Protein AF-A0AAW4L382-F1 (afdb_monomer)

Mean predicted aligned error: 5.17 Å

Organism: Vibrio cholerae (NCBI:txid666)

Radius of gyration: 20.02 Å; Cα contacts (8 Å, |Δi|>4): 96; chains: 1; bounding box: 34×21×52 Å

InterPro domains:
  IPR004147 ABC1 atypical kinase-like domain [PF03109] (3-81)
  IPR011009 Protein kinase-like domain superfamily [SSF56112] (3-67)
  IPR050154 UbiB protein kinase [PTHR10566] (1-75)

Sequence (87 aa):
MTLIEEQLGQKISEVFSRFDVEPLASASVAQVHAAQLKTGEEVVVKVIRPGLKPIIGQDLAWLFILARAAERFSADARLLHPVDVVA

Structure (mmCIF, N/CA/C/O backbone):
data_AF-A0AAW4L382-F1
#
_entry.id   AF-A0AAW4L382-F1
#
loop_
_atom_site.group_PDB
_atom_site.id
_atom_site.type_symbol
_atom_site.label_atom_id
_atom_site.label_alt_id
_atom_site.label_comp_id
_atom_site.label_asym_id
_atom_site.label_entity_id
_atom_s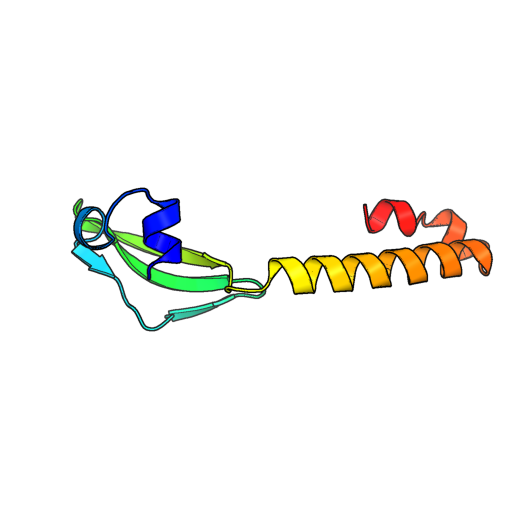ite.label_seq_id
_atom_site.pdbx_PDB_ins_code
_atom_site.Cartn_x
_atom_site.Cartn_y
_atom_site.Cartn_z
_atom_site.occupancy
_atom_site.B_iso_or_equiv
_atom_site.auth_seq_id
_atom_site.auth_comp_id
_atom_site.auth_asym_id
_atom_site.auth_atom_id
_atom_site.pdbx_PDB_model_num
ATOM 1 N N . MET A 1 1 ? -5.432 -10.102 11.101 1.00 68.25 1 MET A N 1
ATOM 2 C CA . MET A 1 1 ? -5.285 -9.323 12.348 1.00 68.25 1 MET A CA 1
ATOM 3 C C . MET A 1 1 ? -3.874 -9.397 12.906 1.00 68.25 1 MET A C 1
ATOM 5 O O . MET A 1 1 ? -3.320 -8.344 13.172 1.00 68.25 1 MET A O 1
ATOM 9 N N . THR A 1 2 ? -3.245 -10.576 12.960 1.00 78.56 2 THR A N 1
ATOM 10 C CA . THR A 1 2 ? -1.883 -10.769 13.497 1.00 78.56 2 THR A CA 1
ATOM 11 C C . THR A 1 2 ? -0.836 -9.803 12.930 1.00 78.56 2 THR A C 1
ATOM 13 O O . THR A 1 2 ? -0.125 -9.180 13.698 1.00 78.56 2 THR A O 1
ATOM 16 N N . LEU A 1 3 ? -0.813 -9.576 11.609 1.00 82.00 3 LEU A N 1
ATOM 17 C CA . LEU A 1 3 ? 0.125 -8.631 10.976 1.00 82.00 3 LEU A CA 1
ATOM 18 C C . LEU A 1 3 ? -0.029 -7.184 11.490 1.00 82.00 3 LEU A C 1
ATOM 20 O O . LEU A 1 3 ? 0.950 -6.459 11.621 1.00 82.00 3 LEU A O 1
ATOM 24 N N . ILE A 1 4 ? -1.264 -6.760 11.771 1.00 86.88 4 ILE A N 1
ATOM 25 C CA . ILE A 1 4 ? -1.558 -5.411 12.273 1.00 86.88 4 ILE A CA 1
ATOM 26 C C . ILE A 1 4 ? -1.078 -5.299 13.723 1.00 86.88 4 ILE A C 1
ATOM 28 O O . ILE A 1 4 ? -0.435 -4.320 14.081 1.00 86.88 4 ILE A O 1
ATOM 32 N N . GLU A 1 5 ? -1.342 -6.317 14.542 1.00 90.62 5 GLU A N 1
ATOM 33 C CA . GLU A 1 5 ? -0.888 -6.377 15.938 1.00 90.62 5 GLU A CA 1
ATOM 34 C C . GLU A 1 5 ? 0.639 -6.450 16.047 1.00 90.62 5 GLU A C 1
ATOM 36 O O . GLU A 1 5 ? 1.226 -5.767 16.879 1.00 90.62 5 GLU A O 1
ATOM 41 N N . GLU A 1 6 ? 1.298 -7.202 15.163 1.00 88.56 6 GLU A N 1
ATOM 42 C CA . GLU A 1 6 ? 2.760 -7.257 15.062 1.00 88.56 6 GLU A CA 1
ATOM 43 C C . GLU A 1 6 ? 3.363 -5.884 14.741 1.00 88.56 6 GLU A C 1
ATOM 45 O O . GLU A 1 6 ? 4.370 -5.503 15.334 1.00 88.56 6 GLU A O 1
ATOM 50 N N . GLN A 1 7 ? 2.743 -5.118 13.836 1.00 87.19 7 GLN A N 1
ATOM 51 C CA . GLN A 1 7 ? 3.204 -3.768 13.497 1.00 87.19 7 GLN A CA 1
ATOM 52 C C . GLN A 1 7 ? 2.889 -2.730 14.580 1.00 87.19 7 GLN A C 1
ATOM 54 O O . GLN A 1 7 ? 3.649 -1.777 14.742 1.00 87.19 7 GLN A O 1
ATOM 59 N N . LEU A 1 8 ? 1.788 -2.898 15.317 1.00 89.38 8 LEU A N 1
ATOM 60 C CA . LEU A 1 8 ? 1.422 -2.029 16.440 1.00 89.38 8 LEU A CA 1
ATOM 61 C C . LEU A 1 8 ? 2.183 -2.374 17.731 1.00 89.38 8 LEU A C 1
ATOM 63 O O . LEU A 1 8 ? 2.266 -1.537 18.628 1.00 89.38 8 LEU A O 1
ATOM 67 N N . GLY A 1 9 ? 2.713 -3.596 17.851 1.00 92.25 9 GLY A N 1
ATOM 68 C CA . GLY A 1 9 ? 3.346 -4.116 19.068 1.00 92.25 9 GLY A CA 1
ATOM 69 C C . GLY A 1 9 ? 2.374 -4.345 20.235 1.00 92.25 9 GLY A C 1
ATOM 70 O O . GLY A 1 9 ? 2.812 -4.569 21.361 1.00 92.25 9 GLY A O 1
ATOM 71 N N . GLN A 1 10 ? 1.068 -4.252 19.982 1.00 93.12 10 GLN A N 1
ATOM 72 C CA . GLN A 1 10 ? -0.022 -4.316 20.958 1.00 93.12 10 GLN A CA 1
ATOM 73 C C . GLN A 1 10 ? -1.243 -4.966 20.307 1.00 93.12 10 GLN A C 1
ATOM 75 O O . GLN A 1 10 ? -1.356 -5.001 19.076 1.00 93.12 10 GLN A O 1
ATOM 80 N N . LYS A 1 11 ? -2.189 -5.454 21.114 1.00 94.00 11 LYS A N 1
ATOM 81 C CA . LYS A 1 11 ? -3.431 -6.018 20.566 1.00 94.00 11 LYS A CA 1
ATOM 82 C C . LYS A 1 11 ? -4.304 -4.922 19.963 1.00 94.00 11 LYS A C 1
ATOM 84 O O . LYS A 1 11 ? -4.383 -3.813 20.490 1.00 94.00 11 LYS A O 1
ATOM 89 N N . ILE A 1 12 ? -5.071 -5.241 18.922 1.00 92.81 12 ILE A N 1
ATOM 90 C CA . ILE A 1 12 ? -6.013 -4.276 18.318 1.00 92.81 12 ILE A CA 1
ATOM 91 C C . ILE A 1 12 ? -7.027 -3.782 19.355 1.00 92.81 12 ILE A C 1
ATOM 93 O O . ILE A 1 12 ? -7.330 -2.593 19.406 1.00 92.81 12 ILE A O 1
ATOM 97 N N . SER A 1 13 ? -7.481 -4.668 20.245 1.00 93.06 13 SER A N 1
ATOM 98 C CA . SER A 1 13 ? -8.383 -4.330 21.353 1.00 93.06 13 SER A CA 1
ATOM 99 C C . SER A 1 13 ? -7.768 -3.391 22.398 1.00 93.06 13 SER A C 1
ATOM 101 O O . SER A 1 13 ? -8.481 -2.848 23.242 1.00 93.06 13 SER A O 1
ATOM 103 N N . GLU A 1 14 ? -6.443 -3.228 22.417 1.00 94.25 14 GLU A N 1
ATOM 104 C CA . GLU A 1 14 ? -5.753 -2.303 23.320 1.00 94.25 14 GLU A CA 1
ATOM 105 C C . GLU A 1 14 ? -5.764 -0.877 22.766 1.00 94.25 14 GLU A C 1
ATOM 107 O O . GLU A 1 14 ? -5.936 0.055 23.550 1.00 94.25 14 GLU A O 1
ATOM 112 N N . VAL A 1 15 ? -5.714 -0.727 21.439 1.00 94.25 15 VAL A N 1
ATOM 113 C CA . VAL A 1 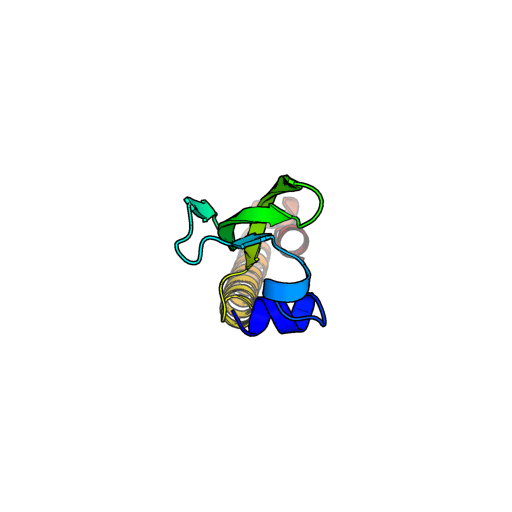15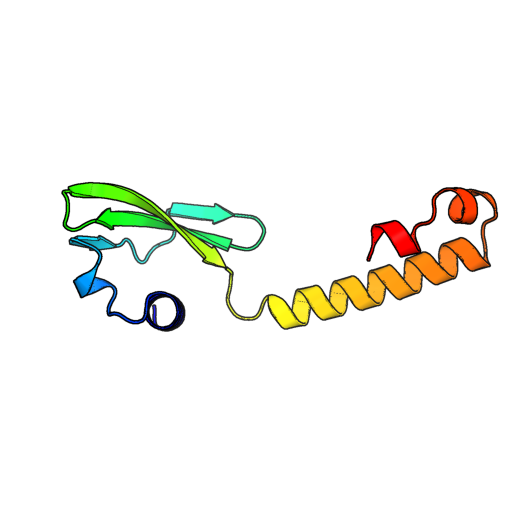 ? -5.618 0.559 20.726 1.00 94.25 15 VAL A CA 1
ATOM 114 C C . VAL A 1 15 ? -6.987 1.089 20.277 1.00 94.25 15 VAL A C 1
ATOM 116 O O . VAL A 1 15 ? -7.287 2.276 20.429 1.00 94.25 15 VAL A O 1
ATOM 119 N N . PHE A 1 16 ? -7.842 0.213 19.751 1.00 96.44 16 PHE A N 1
ATOM 120 C CA . PHE A 1 16 ? -9.115 0.575 19.132 1.00 96.44 16 PHE A CA 1
ATOM 121 C C . PHE A 1 16 ? -10.297 0.185 20.026 1.00 96.44 16 PHE A C 1
ATOM 123 O O . PHE A 1 16 ? -10.315 -0.896 20.616 1.00 96.44 16 PHE A O 1
ATOM 130 N N . SER A 1 17 ? -11.299 1.061 20.127 1.00 97.00 17 SER A N 1
ATOM 131 C CA . SER A 1 17 ? -12.603 0.736 20.725 1.00 97.00 17 SER A CA 1
ATOM 132 C C . SER A 1 17 ? -13.478 -0.061 19.754 1.00 97.00 17 SER A C 1
ATOM 134 O O . SER A 1 17 ? -14.258 -0.911 20.178 1.00 97.00 17 SER A O 1
ATOM 136 N N . ARG A 1 18 ? -13.323 0.189 18.448 1.00 96.06 18 ARG A N 1
ATOM 137 C CA . ARG A 1 18 ? -13.992 -0.517 17.353 1.00 96.06 18 ARG A CA 1
ATOM 138 C C . ARG A 1 18 ? -13.001 -0.726 16.219 1.00 96.06 18 ARG A C 1
ATOM 140 O O . ARG A 1 18 ? -12.302 0.207 15.841 1.00 96.06 18 ARG A O 1
ATOM 147 N N . PHE A 1 19 ? -12.972 -1.916 15.639 1.00 95.31 19 PHE A N 1
ATOM 148 C CA . PHE A 1 19 ? -12.195 -2.188 14.434 1.00 95.31 19 PHE A CA 1
ATOM 149 C C . PHE A 1 19 ? -13.030 -3.061 13.506 1.00 95.31 19 PHE A C 1
ATOM 151 O O . PHE A 1 19 ? -13.426 -4.158 13.902 1.00 95.31 19 PHE A O 1
ATOM 158 N N . ASP A 1 20 ? -13.310 -2.579 12.297 1.00 94.62 20 ASP A N 1
ATOM 159 C CA . ASP A 1 20 ? -14.045 -3.356 11.306 1.00 94.62 20 ASP A CA 1
ATOM 160 C C . ASP A 1 20 ? -13.109 -4.343 10.606 1.00 94.62 20 ASP A C 1
ATOM 162 O O . ASP A 1 20 ? -12.127 -3.971 9.955 1.00 94.62 20 ASP A O 1
ATOM 166 N N . VAL A 1 21 ? -13.390 -5.630 10.787 1.00 89.69 21 VAL A N 1
ATOM 167 C CA . VAL A 1 21 ? -12.615 -6.711 10.174 1.00 89.69 21 VAL A CA 1
ATOM 168 C C . VAL A 1 21 ? -12.880 -6.766 8.677 1.00 89.69 21 VAL A C 1
ATOM 170 O O . VAL A 1 21 ? -11.980 -7.130 7.917 1.00 89.69 21 VAL A O 1
ATOM 173 N N . GLU A 1 22 ? -14.081 -6.384 8.248 1.00 90.69 22 GLU A N 1
ATOM 174 C CA . GLU A 1 22 ? -14.399 -6.299 6.837 1.00 90.69 22 GLU A CA 1
ATOM 175 C C . GLU A 1 22 ? -13.802 -4.999 6.274 1.00 90.69 22 GLU A C 1
ATOM 177 O O . GLU A 1 22 ? -13.997 -3.914 6.830 1.00 90.69 22 GLU A O 1
ATOM 182 N N . PRO A 1 23 ? -12.980 -5.074 5.216 1.00 90.81 23 PRO A N 1
ATOM 183 C CA . PRO A 1 23 ? -12.405 -3.876 4.638 1.00 90.81 23 PRO A CA 1
ATOM 184 C C . PRO A 1 23 ? -13.509 -3.028 4.002 1.00 90.81 23 PRO A C 1
ATOM 186 O O . PRO A 1 23 ? -14.231 -3.484 3.120 1.00 90.81 23 PRO A O 1
ATOM 189 N N . LEU A 1 24 ? -13.561 -1.755 4.386 1.00 90.88 24 LEU A N 1
ATOM 190 C CA . LEU A 1 24 ? -14.414 -0.739 3.775 1.00 90.88 24 LEU A CA 1
ATOM 191 C C . LEU A 1 24 ? -14.127 -0.599 2.274 1.00 90.88 24 LEU A C 1
ATOM 193 O O . LEU A 1 24 ? -15.027 -0.342 1.477 1.00 90.88 24 LEU A O 1
ATOM 197 N N . ALA A 1 25 ? -12.854 -0.723 1.891 1.00 88.94 25 ALA A N 1
ATOM 198 C CA . ALA A 1 25 ? -12.433 -0.620 0.504 1.00 88.94 25 ALA A CA 1
ATOM 199 C C . ALA A 1 25 ? -11.136 -1.384 0.223 1.00 88.94 25 ALA A C 1
ATOM 201 O O . ALA A 1 25 ? -10.282 -1.600 1.088 1.00 88.94 25 ALA A O 1
ATOM 202 N N . SER A 1 26 ? -10.959 -1.719 -1.051 1.00 82.94 26 SER A N 1
ATOM 203 C CA . SER A 1 26 ? -9.696 -2.186 -1.606 1.00 82.94 26 SER A CA 1
ATOM 204 C C . SER A 1 26 ? -8.929 -0.996 -2.186 1.00 82.94 26 SER A C 1
ATOM 206 O O . SER A 1 26 ? -9.407 -0.328 -3.099 1.00 82.94 26 SER A O 1
ATOM 208 N N . ALA A 1 27 ? -7.735 -0.728 -1.664 1.00 80.06 27 ALA A N 1
ATOM 209 C CA . ALA A 1 27 ? -6.767 0.178 -2.271 1.00 80.06 27 ALA A CA 1
ATOM 210 C C . ALA A 1 27 ? -5.754 -0.636 -3.097 1.00 80.06 27 ALA A C 1
ATOM 212 O O . ALA A 1 27 ? -5.568 -1.826 -2.856 1.00 80.06 27 ALA A O 1
ATOM 213 N N . SER A 1 28 ? -5.083 -0.004 -4.066 1.00 86.94 28 SER A N 1
ATOM 214 C CA . SER A 1 28 ? -4.166 -0.667 -5.016 1.00 86.94 28 SER A CA 1
ATOM 215 C C . SER A 1 28 ? -3.311 -1.787 -4.383 1.00 86.94 28 SER A C 1
ATOM 217 O O . SER A 1 28 ? -3.472 -2.962 -4.714 1.00 86.94 28 SER A O 1
ATOM 219 N N . VAL A 1 29 ? -2.499 -1.438 -3.379 1.00 89.62 29 VAL A N 1
ATOM 220 C CA . VAL A 1 29 ? -1.577 -2.351 -2.672 1.00 89.62 29 VAL A CA 1
ATOM 221 C C . VAL A 1 29 ? -2.016 -2.693 -1.239 1.00 89.62 29 VAL A C 1
ATOM 223 O O . VAL A 1 29 ? -1.288 -3.352 -0.495 1.00 89.62 29 VAL A O 1
ATOM 226 N N . ALA A 1 30 ? -3.197 -2.237 -0.818 1.00 91.12 30 ALA A N 1
ATOM 227 C CA . ALA A 1 30 ? -3.623 -2.283 0.579 1.00 91.12 30 ALA A CA 1
ATOM 228 C C . ALA A 1 30 ? -5.133 -2.507 0.734 1.00 91.12 30 ALA A C 1
ATOM 230 O O . ALA A 1 30 ? -5.923 -2.270 -0.171 1.00 91.12 30 ALA A O 1
ATOM 231 N N . GLN A 1 31 ? -5.547 -2.953 1.907 1.00 92.00 31 GLN A N 1
ATOM 232 C CA . GLN A 1 31 ? -6.932 -2.967 2.357 1.00 92.00 31 GLN A CA 1
ATOM 233 C C . GLN A 1 31 ? -7.169 -1.774 3.275 1.00 92.00 31 GLN A C 1
ATOM 235 O O . GLN A 1 31 ? -6.249 -1.300 3.943 1.00 92.00 31 GLN A O 1
ATOM 240 N N . VAL A 1 32 ? -8.392 -1.262 3.275 1.00 93.88 32 VAL A N 1
ATOM 241 C CA . VAL A 1 32 ? -8.786 -0.097 4.061 1.00 93.88 32 VAL A CA 1
ATOM 242 C C . VAL A 1 32 ? -9.850 -0.534 5.052 1.00 93.88 32 VAL A C 1
ATOM 244 O O . VAL A 1 32 ? -10.907 -0.990 4.634 1.00 93.88 32 VAL A O 1
ATOM 247 N N . HIS A 1 33 ? -9.580 -0.378 6.343 1.00 93.88 33 HIS A N 1
ATOM 248 C CA . HIS A 1 33 ? -10.492 -0.731 7.428 1.00 93.88 33 HIS A CA 1
ATOM 249 C C . HIS A 1 33 ? -10.960 0.527 8.154 1.00 93.88 33 HIS A C 1
ATOM 251 O O . HIS A 1 33 ? -10.163 1.435 8.405 1.00 93.88 33 HIS A O 1
ATOM 257 N N . ALA A 1 34 ? -12.243 0.578 8.498 1.00 96.00 34 ALA A N 1
ATOM 258 C CA . ALA A 1 34 ? -12.766 1.600 9.393 1.00 96.00 34 ALA A CA 1
ATOM 259 C C . ALA A 1 34 ? -12.501 1.186 10.845 1.00 96.00 34 ALA A C 1
ATOM 261 O O . ALA A 1 34 ? -12.693 0.027 11.217 1.00 96.00 34 ALA A O 1
ATOM 262 N N . ALA A 1 35 ? -12.073 2.124 11.681 1.00 96.50 35 ALA A N 1
ATOM 263 C CA . ALA A 1 35 ? -11.850 1.870 13.095 1.00 96.50 35 ALA A CA 1
ATOM 264 C C . ALA A 1 35 ? -12.130 3.123 13.926 1.00 96.50 35 ALA A C 1
ATOM 266 O O . ALA A 1 35 ? -12.162 4.235 13.412 1.00 96.50 35 ALA A O 1
ATOM 267 N N . GLN A 1 36 ? -12.303 2.935 15.226 1.00 97.75 36 GLN A N 1
ATOM 268 C CA . GLN A 1 36 ? -12.397 4.010 16.198 1.00 97.75 36 GLN A CA 1
ATOM 269 C C . GLN A 1 36 ? -11.338 3.781 17.273 1.00 97.75 36 GLN A C 1
ATOM 271 O O . GLN A 1 36 ? -11.207 2.673 17.804 1.00 97.75 36 GLN A O 1
ATOM 276 N N . LEU A 1 37 ? -10.562 4.814 17.582 1.00 96.56 37 LEU A N 1
ATOM 277 C CA . LEU A 1 37 ? -9.601 4.789 18.680 1.00 96.56 37 LEU A CA 1
ATOM 278 C C . LEU A 1 37 ? -10.327 4.804 20.025 1.00 96.56 37 LEU A C 1
ATOM 280 O O . LEU A 1 37 ? -11.441 5.312 20.147 1.00 96.56 37 LEU A O 1
ATOM 284 N N . LYS A 1 38 ? -9.668 4.324 21.082 1.00 95.62 38 LYS A N 1
ATOM 285 C CA . LYS A 1 38 ? -10.212 4.441 22.449 1.00 95.62 38 LYS A CA 1
ATOM 286 C C . LYS A 1 38 ? -10.390 5.881 22.931 1.00 95.62 38 LYS A C 1
ATOM 288 O O . LYS A 1 38 ? -11.166 6.113 23.852 1.00 95.62 38 LYS A O 1
ATOM 293 N N . THR A 1 39 ? -9.706 6.834 22.302 1.00 96.00 39 THR A N 1
ATOM 294 C CA . THR A 1 39 ? -9.906 8.277 22.496 1.00 96.00 39 THR A CA 1
ATOM 295 C C . THR A 1 39 ? -11.240 8.775 21.926 1.00 96.00 39 THR A C 1
ATOM 297 O O . THR A 1 39 ? -11.656 9.883 22.245 1.00 96.00 39 THR A O 1
ATOM 300 N N . GLY A 1 40 ? -11.931 7.961 21.117 1.00 95.44 40 GLY A N 1
ATOM 301 C CA . GLY A 1 40 ? -13.209 8.275 20.472 1.00 95.44 40 GLY A CA 1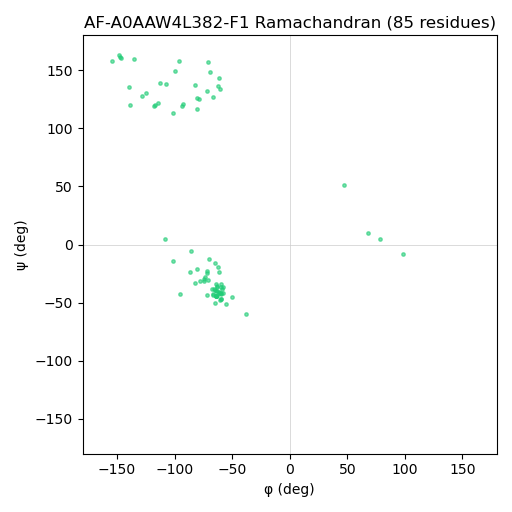
ATOM 302 C C . GLY A 1 40 ? -13.083 8.732 19.015 1.00 95.44 40 GLY A C 1
ATOM 303 O O . GLY A 1 40 ? -14.095 8.848 18.326 1.00 95.44 40 GLY A O 1
ATOM 304 N N . GLU A 1 41 ? -11.862 8.959 18.529 1.00 97.88 41 GLU A N 1
ATOM 305 C CA . GLU A 1 41 ? -11.598 9.432 17.167 1.00 97.88 41 GLU A CA 1
ATOM 306 C C . GLU A 1 41 ? -11.859 8.336 16.124 1.00 97.88 41 GLU A C 1
ATOM 308 O O . GLU A 1 41 ? -11.384 7.206 16.253 1.00 97.88 41 GLU A O 1
ATOM 313 N N . GLU A 1 42 ? -12.598 8.683 15.071 1.00 97.56 42 GLU A N 1
ATOM 314 C CA . GLU A 1 42 ? -12.844 7.824 13.911 1.00 97.56 42 GLU A CA 1
ATOM 315 C C . GLU A 1 42 ? -11.644 7.877 12.958 1.00 97.56 42 GLU A C 1
ATOM 317 O O . GLU A 1 42 ? -11.209 8.952 12.540 1.00 97.56 42 GLU A O 1
ATOM 322 N N . VAL A 1 43 ? -11.099 6.712 12.613 1.00 96.19 43 VAL A N 1
ATOM 323 C CA . VAL A 1 43 ? -9.864 6.579 11.837 1.00 96.19 43 VAL A CA 1
ATOM 324 C C . VAL A 1 43 ? -9.989 5.528 10.740 1.00 96.19 43 VAL A C 1
ATOM 326 O O . VAL A 1 43 ? -10.821 4.621 10.774 1.00 96.19 43 VAL A O 1
ATOM 329 N N . VAL A 1 44 ? -9.106 5.640 9.750 1.00 94.94 44 VAL A N 1
ATOM 330 C CA . VAL A 1 44 ? -8.990 4.686 8.650 1.00 94.94 44 VAL A CA 1
ATOM 331 C C . VAL A 1 44 ? -7.639 3.992 8.728 1.00 94.94 44 VAL A C 1
ATOM 333 O O . VAL A 1 44 ? -6.593 4.637 8.647 1.00 94.94 44 VAL A O 1
ATOM 336 N N . VAL A 1 45 ? -7.657 2.667 8.838 1.00 93.19 45 VAL A N 1
ATOM 337 C CA . VAL A 1 45 ? -6.453 1.842 8.939 1.00 93.19 45 VAL A CA 1
ATOM 338 C C . VAL A 1 45 ? -6.166 1.208 7.584 1.00 93.19 45 VAL A C 1
ATOM 340 O O . VAL A 1 45 ? -6.932 0.382 7.088 1.00 93.19 45 VAL A O 1
ATOM 343 N N . LYS A 1 46 ? -5.054 1.609 6.963 1.00 93.19 46 LYS A N 1
ATOM 344 C CA . LYS A 1 46 ? -4.576 1.030 5.702 1.00 93.19 46 LYS A CA 1
ATOM 345 C C . LYS A 1 46 ? -3.597 -0.099 5.994 1.00 93.19 46 LYS A C 1
ATOM 347 O O . LYS A 1 46 ? -2.559 0.130 6.605 1.00 93.19 46 LYS A O 1
ATOM 352 N N . VAL A 1 47 ? -3.910 -1.297 5.519 1.00 90.88 47 VAL A N 1
ATOM 353 C CA . VAL A 1 47 ? -3.135 -2.515 5.771 1.00 90.88 47 VAL A CA 1
ATOM 354 C C . VAL A 1 47 ? -2.607 -3.042 4.447 1.00 90.88 47 VAL A C 1
ATOM 356 O O . VAL A 1 47 ? -3.386 -3.360 3.552 1.00 90.88 47 VAL A O 1
ATOM 359 N N . ILE A 1 48 ? -1.287 -3.129 4.286 1.00 89.88 48 ILE A N 1
ATOM 360 C CA . ILE A 1 48 ? -0.690 -3.690 3.065 1.00 89.88 48 ILE A CA 1
ATOM 361 C C . ILE A 1 48 ? -1.115 -5.155 2.934 1.00 89.88 48 ILE A C 1
ATOM 363 O O . ILE A 1 48 ? -1.102 -5.901 3.915 1.00 89.88 48 ILE A O 1
ATOM 367 N N . ARG A 1 49 ? -1.494 -5.576 1.721 1.00 87.50 49 ARG A N 1
ATOM 368 C CA . ARG A 1 49 ? -1.931 -6.958 1.497 1.00 87.50 49 ARG A CA 1
ATOM 369 C C . ARG A 1 49 ? -0.800 -7.939 1.845 1.00 87.50 49 ARG A C 1
ATOM 371 O O . ARG A 1 49 ? 0.340 -7.735 1.413 1.00 87.50 49 ARG A O 1
ATOM 378 N N . PRO A 1 50 ? -1.089 -9.018 2.587 1.00 84.88 50 PRO A N 1
ATOM 379 C CA . PRO A 1 50 ? -0.084 -10.030 2.876 1.00 84.88 50 PRO A CA 1
ATOM 380 C C . PRO A 1 50 ? 0.409 -10.674 1.575 1.00 84.88 50 PRO A C 1
ATOM 382 O O . PRO A 1 50 ? -0.354 -10.863 0.630 1.00 84.88 50 PRO A O 1
ATOM 385 N N . GLY A 1 51 ? 1.704 -10.991 1.519 1.00 87.44 51 GLY A N 1
ATOM 386 C CA . GLY A 1 51 ? 2.314 -11.637 0.352 1.00 87.44 51 GLY A CA 1
ATOM 387 C C . GLY A 1 51 ? 2.622 -10.711 -0.831 1.00 87.44 51 GLY A C 1
ATOM 388 O O . GLY A 1 51 ? 3.098 -11.193 -1.852 1.00 87.44 51 GLY A O 1
ATOM 389 N N . LEU A 1 52 ? 2.426 -9.392 -0.711 1.00 89.31 52 LEU A N 1
ATOM 390 C CA . LEU A 1 52 ? 2.685 -8.470 -1.824 1.00 89.31 52 LEU A CA 1
ATOM 391 C C . LEU A 1 52 ? 4.180 -8.228 -2.091 1.00 89.31 52 LEU A C 1
ATOM 393 O O . LEU A 1 52 ? 4.578 -8.002 -3.226 1.00 89.31 52 LEU A O 1
ATOM 397 N N . LYS A 1 53 ? 5.027 -8.309 -1.057 1.00 88.88 53 LYS A N 1
ATOM 398 C CA . LYS A 1 53 ? 6.478 -8.075 -1.161 1.00 88.88 53 LYS A CA 1
ATOM 399 C C . LYS A 1 53 ? 7.183 -8.957 -2.213 1.00 88.88 53 LYS A C 1
ATOM 401 O O . LYS A 1 53 ? 7.899 -8.390 -3.035 1.00 88.88 53 LYS A O 1
ATOM 406 N N . PRO A 1 54 ? 7.013 -10.297 -2.233 1.00 92.12 54 PRO A N 1
ATOM 407 C CA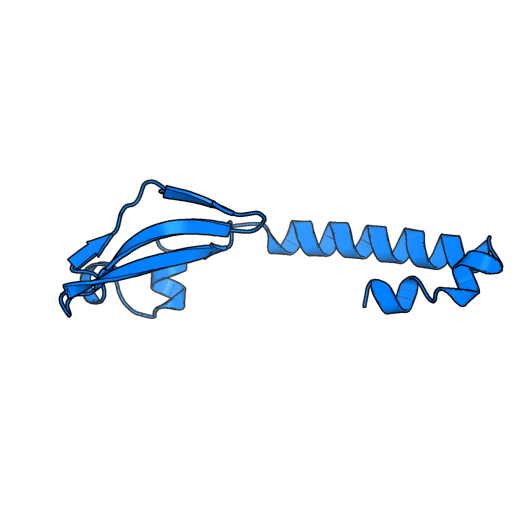 . PRO A 1 54 ? 7.622 -11.126 -3.275 1.00 92.12 54 PRO A CA 1
ATOM 408 C C . PRO A 1 54 ? 7.072 -10.823 -4.674 1.00 92.12 54 PRO A C 1
ATOM 410 O O . PRO A 1 54 ? 7.837 -10.854 -5.632 1.00 92.12 54 PRO A O 1
ATOM 413 N N . ILE A 1 55 ? 5.785 -10.475 -4.787 1.00 92.12 55 ILE A N 1
ATOM 414 C CA . ILE A 1 55 ? 5.152 -10.116 -6.066 1.00 92.12 55 ILE A CA 1
ATOM 415 C C . ILE A 1 55 ? 5.779 -8.832 -6.620 1.00 92.12 55 ILE A C 1
ATOM 417 O O . ILE A 1 55 ? 6.278 -8.833 -7.738 1.00 92.12 55 ILE A O 1
ATOM 421 N N . ILE A 1 56 ? 5.876 -7.779 -5.801 1.00 92.25 56 ILE A N 1
ATOM 422 C CA . ILE A 1 56 ? 6.525 -6.516 -6.189 1.00 92.25 56 ILE A CA 1
ATOM 423 C C . ILE A 1 56 ? 7.980 -6.757 -6.610 1.00 92.25 56 ILE A C 1
ATOM 425 O O . ILE A 1 56 ? 8.436 -6.199 -7.602 1.00 92.25 56 ILE A O 1
ATOM 429 N N . GLY A 1 57 ? 8.716 -7.604 -5.885 1.00 94.56 57 GLY A N 1
ATOM 430 C CA . GLY A 1 57 ? 10.093 -7.946 -6.248 1.00 94.56 57 GLY A CA 1
ATOM 431 C C . GLY A 1 57 ? 10.203 -8.632 -7.615 1.00 94.56 57 GLY A C 1
ATOM 432 O O . GLY A 1 57 ? 11.095 -8.306 -8.396 1.00 94.56 57 GLY A O 1
ATOM 433 N N . GLN A 1 58 ? 9.284 -9.551 -7.920 1.00 95.81 58 GLN A N 1
ATOM 434 C CA . GLN A 1 58 ? 9.208 -10.221 -9.219 1.00 95.81 58 GLN A CA 1
ATOM 435 C C . GLN A 1 58 ? 8.882 -9.226 -10.342 1.00 95.81 58 GLN A C 1
ATOM 437 O O . GLN A 1 58 ? 9.530 -9.257 -11.388 1.00 95.81 58 GLN A O 1
ATOM 442 N N . ASP A 1 59 ? 7.922 -8.330 -10.110 1.00 94.69 59 ASP A N 1
ATOM 443 C CA . ASP A 1 59 ? 7.505 -7.314 -11.079 1.00 94.69 59 ASP A CA 1
ATOM 444 C C . ASP A 1 59 ? 8.646 -6.334 -11.382 1.00 94.69 59 ASP A C 1
ATOM 446 O O . ASP A 1 59 ? 8.947 -6.071 -12.547 1.00 94.69 59 ASP A O 1
ATOM 450 N N . LEU A 1 60 ? 9.359 -5.863 -10.352 1.00 96.50 60 LEU A N 1
ATOM 451 C CA . LEU A 1 60 ? 10.542 -5.013 -10.518 1.00 96.50 60 LEU A CA 1
ATOM 452 C C . LEU A 1 60 ? 11.651 -5.726 -11.298 1.00 96.50 60 LEU A C 1
ATOM 454 O O . LEU A 1 60 ? 12.270 -5.124 -12.174 1.00 96.50 60 LEU A O 1
ATOM 458 N N . ALA A 1 61 ? 11.886 -7.016 -11.037 1.00 96.69 61 ALA A N 1
ATOM 459 C CA . ALA A 1 61 ? 12.871 -7.790 -11.788 1.00 96.69 61 ALA A CA 1
ATOM 460 C C . ALA A 1 61 ? 12.530 -7.840 -13.288 1.00 96.69 61 ALA A C 1
ATOM 462 O O . ALA A 1 61 ? 13.413 -7.644 -14.127 1.00 96.69 61 ALA A O 1
ATOM 463 N N . TRP A 1 62 ? 11.254 -8.038 -13.634 1.00 97.75 62 TRP A N 1
ATOM 464 C CA . TRP A 1 62 ? 10.795 -7.983 -15.023 1.00 97.75 62 TRP A CA 1
ATOM 465 C C . TRP A 1 62 ? 10.957 -6.597 -15.640 1.00 97.75 62 TRP A C 1
ATOM 467 O O . TRP A 1 62 ? 11.465 -6.488 -16.758 1.00 97.75 62 TRP A O 1
ATOM 477 N N . LEU A 1 63 ? 10.592 -5.541 -14.912 1.00 97.00 63 LEU A N 1
ATOM 478 C CA . LEU A 1 63 ? 10.759 -4.165 -15.377 1.00 97.00 63 LEU A CA 1
ATOM 479 C C .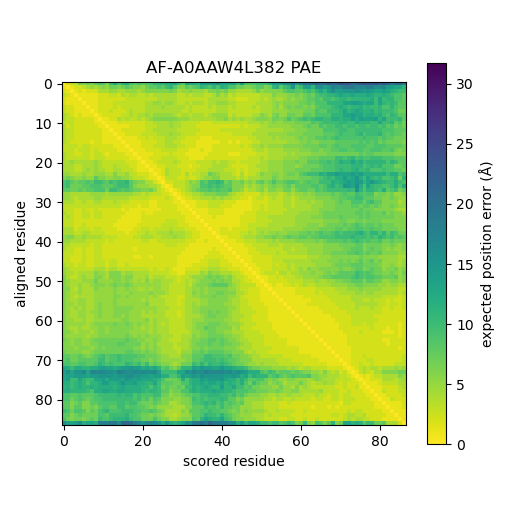 LEU A 1 63 ? 12.230 -3.835 -15.654 1.00 97.00 63 LEU A C 1
ATOM 481 O O . LEU A 1 63 ? 12.529 -3.267 -16.700 1.00 97.00 63 LEU A O 1
ATOM 485 N N . PHE A 1 64 ? 13.163 -4.272 -14.803 1.00 97.31 64 PHE A N 1
ATOM 486 C CA . PHE A 1 64 ? 14.597 -4.099 -15.053 1.00 97.31 64 PHE A CA 1
ATOM 487 C C . PHE A 1 64 ? 15.088 -4.861 -16.287 1.00 97.31 64 PHE A C 1
ATOM 489 O O . PHE A 1 64 ? 15.908 -4.336 -17.044 1.00 97.31 64 PHE A O 1
ATOM 496 N N . ILE A 1 65 ? 14.608 -6.088 -16.512 1.00 96.94 65 ILE A N 1
ATOM 497 C CA . ILE A 1 65 ? 14.951 -6.866 -17.713 1.00 96.94 65 ILE A CA 1
ATOM 498 C C . ILE A 1 65 ? 14.488 -6.119 -18.969 1.00 96.94 65 ILE A C 1
ATOM 500 O O . ILE A 1 65 ? 15.268 -5.953 -19.910 1.00 96.94 65 ILE A O 1
ATOM 504 N N . LEU A 1 66 ? 13.245 -5.633 -18.967 1.00 96.31 66 LEU A N 1
ATOM 505 C CA . LEU A 1 66 ? 12.664 -4.900 -20.090 1.00 96.31 66 LEU A CA 1
ATOM 506 C C . LEU A 1 66 ? 13.351 -3.551 -20.314 1.00 96.31 66 LEU A C 1
ATOM 508 O O . LEU A 1 66 ? 13.677 -3.230 -21.454 1.00 96.31 66 LEU A O 1
ATOM 512 N N . ALA A 1 67 ? 13.631 -2.796 -19.251 1.00 95.75 67 ALA A N 1
ATOM 513 C CA . ALA A 1 67 ? 14.329 -1.517 -19.328 1.00 95.75 67 ALA A CA 1
ATOM 514 C C . ALA A 1 67 ? 15.725 -1.676 -19.948 1.00 95.75 67 ALA A C 1
ATOM 516 O O . ALA A 1 67 ? 16.067 -0.982 -20.905 1.00 95.75 67 ALA A O 1
ATOM 517 N N . ARG A 1 68 ? 16.501 -2.669 -19.491 1.00 95.19 68 ARG A N 1
ATOM 518 C CA . ARG A 1 68 ? 17.828 -2.971 -20.054 1.00 95.19 68 ARG A CA 1
ATOM 519 C C . ARG A 1 68 ? 17.753 -3.414 -21.512 1.00 95.19 68 ARG A C 1
ATOM 521 O O . ARG A 1 68 ? 18.605 -3.031 -22.313 1.00 95.19 68 ARG A O 1
ATOM 528 N N . ALA A 1 69 ? 16.754 -4.220 -21.873 1.00 95.88 69 ALA A N 1
ATOM 529 C CA . ALA A 1 69 ? 16.536 -4.613 -23.261 1.00 95.88 69 ALA A CA 1
ATOM 530 C C . ALA A 1 69 ? 16.176 -3.397 -24.133 1.00 95.88 69 ALA A C 1
ATOM 532 O O . ALA A 1 69 ? 16.747 -3.226 -25.209 1.00 95.88 69 ALA A O 1
ATOM 533 N N . ALA A 1 70 ? 15.296 -2.516 -23.657 1.00 95.19 70 ALA A N 1
ATOM 534 C CA . ALA A 1 70 ? 14.902 -1.307 -24.370 1.00 95.19 70 ALA A CA 1
ATOM 535 C C . ALA A 1 70 ? 16.106 -0.394 -24.641 1.00 95.19 70 ALA A C 1
ATOM 537 O O . ALA A 1 70 ? 16.324 -0.003 -25.787 1.00 95.19 70 ALA A O 1
ATOM 538 N N . GLU A 1 71 ? 16.951 -0.139 -23.637 1.00 94.44 71 GLU A N 1
ATOM 539 C CA . GLU A 1 71 ? 18.191 0.626 -23.826 1.00 94.44 71 GLU A CA 1
ATOM 540 C C . GLU A 1 71 ? 19.161 -0.078 -24.780 1.00 94.44 71 GLU A C 1
ATOM 542 O O . GLU A 1 71 ? 19.838 0.569 -25.578 1.00 94.44 71 GLU A O 1
ATOM 547 N N . ARG A 1 72 ? 19.249 -1.413 -24.746 1.00 93.56 72 ARG A N 1
ATOM 548 C CA . ARG A 1 72 ? 20.119 -2.179 -25.653 1.00 93.56 72 ARG A CA 1
ATOM 549 C C . ARG A 1 72 ? 19.704 -2.004 -27.115 1.00 93.56 72 ARG A C 1
ATOM 551 O O . ARG A 1 72 ? 20.579 -1.817 -27.959 1.00 93.56 72 ARG A O 1
ATOM 558 N N . PHE A 1 73 ? 18.406 -2.071 -27.408 1.00 93.38 73 PHE A N 1
ATOM 559 C CA . PHE A 1 73 ? 17.890 -2.173 -28.778 1.00 93.38 73 PHE A CA 1
ATOM 560 C C . PHE A 1 73 ? 17.349 -0.862 -29.364 1.00 93.38 73 PHE A C 1
ATOM 562 O O . PHE A 1 73 ? 17.186 -0.783 -30.578 1.00 93.38 73 PHE A O 1
ATOM 569 N N . SER A 1 74 ? 17.107 0.172 -28.552 1.00 92.31 74 SER A N 1
ATOM 570 C CA . SER A 1 74 ? 16.587 1.463 -29.016 1.00 92.31 74 SER A CA 1
ATOM 571 C C . SER A 1 74 ? 17.445 2.631 -28.530 1.00 92.31 74 SER A C 1
ATOM 573 O 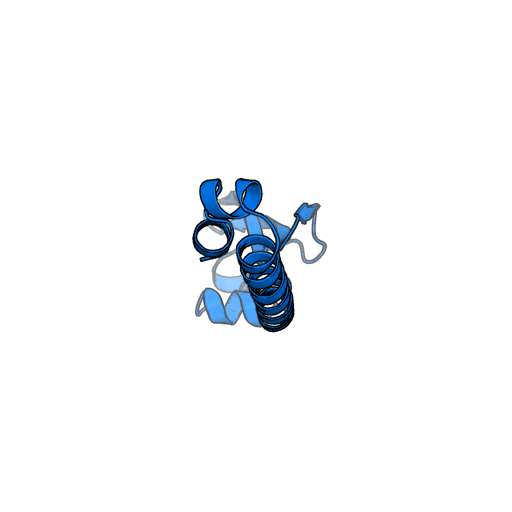O . SER A 1 74 ? 17.741 2.770 -27.344 1.00 92.31 74 SER A O 1
ATOM 575 N N . ALA A 1 75 ? 17.862 3.487 -29.467 1.00 86.19 75 ALA A N 1
ATOM 576 C CA . ALA A 1 75 ? 18.557 4.733 -29.151 1.00 86.19 75 ALA A CA 1
ATOM 577 C C . ALA A 1 75 ? 17.632 5.731 -28.438 1.00 86.19 75 ALA A C 1
ATOM 579 O O . ALA A 1 75 ? 18.062 6.350 -27.469 1.00 86.19 75 ALA A O 1
ATOM 580 N N . ASP A 1 76 ? 16.363 5.805 -28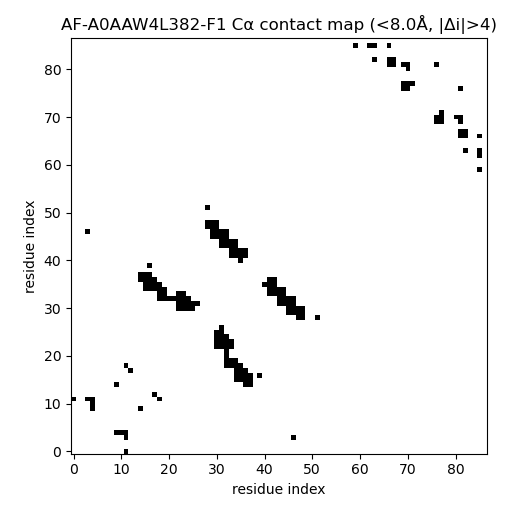.847 1.00 89.31 76 ASP A N 1
ATOM 581 C CA . ASP A 1 76 ? 15.364 6.685 -28.234 1.00 89.31 76 ASP A CA 1
ATOM 582 C C . ASP A 1 76 ? 15.051 6.255 -26.800 1.00 89.31 76 ASP A C 1
ATOM 584 O O . ASP A 1 76 ? 15.010 7.083 -25.894 1.00 89.31 76 ASP A O 1
ATOM 588 N N . ALA A 1 77 ? 14.909 4.946 -26.560 1.00 85.81 77 ALA A N 1
ATOM 589 C CA . ALA A 1 77 ? 14.690 4.436 -25.209 1.00 85.81 77 ALA A CA 1
ATOM 590 C C . ALA A 1 77 ? 15.888 4.725 -24.297 1.0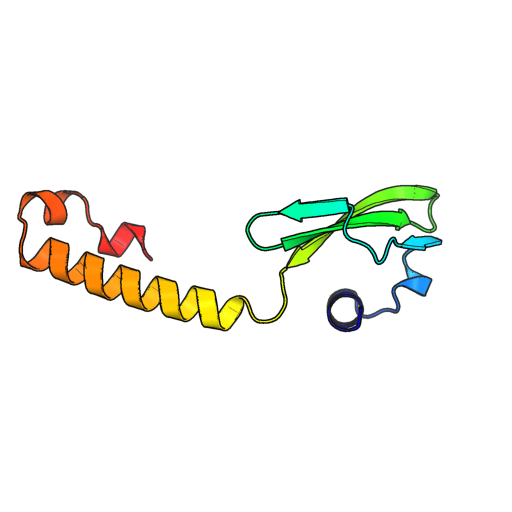0 85.81 77 ALA A C 1
ATOM 592 O O . ALA A 1 77 ? 15.701 5.052 -23.133 1.00 85.81 77 ALA A O 1
ATOM 593 N N . ARG A 1 78 ? 17.117 4.675 -24.825 1.00 89.56 78 ARG A N 1
ATOM 594 C CA . ARG A 1 78 ? 18.333 5.015 -24.072 1.00 89.56 78 ARG A CA 1
ATOM 595 C C . ARG A 1 78 ? 18.328 6.454 -23.552 1.00 89.56 78 ARG A C 1
ATOM 597 O O . ARG A 1 78 ? 18.853 6.691 -22.473 1.00 89.56 78 ARG A O 1
ATOM 604 N N . LEU A 1 79 ? 17.733 7.391 -24.293 1.00 91.25 79 LEU A N 1
ATOM 605 C CA . LEU A 1 79 ? 17.612 8.796 -23.879 1.00 91.25 79 LEU A CA 1
ATOM 606 C C . LEU A 1 79 ? 16.599 8.995 -22.744 1.00 91.25 79 LEU A C 1
ATOM 608 O O . LEU A 1 79 ? 16.671 9.989 -22.029 1.00 91.25 79 LEU A O 1
ATOM 612 N N . LEU A 1 80 ? 15.655 8.065 -22.583 1.00 92.19 80 LEU A N 1
ATOM 613 C CA . LEU A 1 80 ? 14.649 8.100 -21.520 1.00 92.19 80 LEU A CA 1
ATOM 614 C C . LEU A 1 80 ? 15.140 7.470 -20.212 1.00 92.19 80 LEU A C 1
ATOM 616 O O . LEU A 1 80 ? 14.411 7.520 -19.225 1.00 92.19 80 LEU A O 1
ATOM 620 N N . HIS A 1 81 ? 16.338 6.873 -20.208 1.00 90.44 81 HIS A N 1
ATOM 621 C CA . HIS A 1 81 ? 16.943 6.231 -19.039 1.00 90.44 81 HIS A CA 1
ATOM 622 C C . HIS A 1 81 ? 15.977 5.297 -18.275 1.00 90.44 81 HIS A C 1
ATOM 624 O O . HIS A 1 81 ? 15.795 5.435 -17.065 1.00 90.44 81 HIS A O 1
ATOM 630 N N . PRO A 1 82 ? 15.297 4.350 -18.951 1.00 91.62 82 PRO A N 1
ATOM 631 C CA . PRO A 1 82 ? 14.252 3.535 -18.341 1.00 91.62 82 PRO A CA 1
ATOM 632 C C . PRO A 1 82 ? 14.757 2.671 -17.184 1.00 91.62 82 PRO A C 1
ATOM 634 O O . PRO A 1 82 ? 13.954 2.309 -16.331 1.00 91.62 82 PRO A O 1
ATOM 637 N N . VAL A 1 83 ? 16.051 2.331 -17.115 1.00 92.88 83 VAL A N 1
ATOM 638 C CA . VAL A 1 83 ? 16.602 1.623 -15.946 1.00 92.88 83 VAL A CA 1
ATOM 639 C C . VAL A 1 83 ? 16.554 2.502 -14.695 1.00 92.88 83 VAL A C 1
ATOM 641 O O . VAL A 1 83 ? 16.205 2.001 -13.628 1.00 92.88 83 VAL A O 1
ATOM 644 N N . ASP A 1 84 ? 16.825 3.799 -14.837 1.00 93.12 84 ASP A N 1
ATOM 645 C CA . ASP A 1 84 ? 16.790 4.765 -13.735 1.00 93.12 84 ASP A CA 1
ATOM 646 C C . ASP A 1 84 ? 15.353 5.055 -13.275 1.00 93.12 84 ASP A C 1
ATOM 648 O O . ASP A 1 84 ? 15.132 5.410 -12.126 1.00 93.12 84 ASP A O 1
ATOM 652 N N . VAL A 1 85 ? 14.361 4.860 -14.150 1.00 92.56 85 VAL A N 1
ATOM 653 C CA . VAL A 1 85 ? 12.932 4.991 -13.808 1.00 92.56 85 VAL A CA 1
ATOM 654 C C . VAL A 1 85 ? 12.430 3.822 -12.950 1.00 92.56 85 VAL A C 1
ATOM 656 O O . VAL A 1 85 ? 11.466 3.976 -12.202 1.00 92.56 85 VAL A O 1
ATOM 659 N N . VAL A 1 86 ? 13.043 2.642 -13.074 1.00 91.88 86 VAL A N 1
ATOM 660 C CA . VAL A 1 86 ? 12.653 1.439 -12.316 1.00 91.88 86 VAL A CA 1
ATOM 661 C C . VAL A 1 86 ? 13.344 1.374 -10.942 1.00 91.88 86 VAL A C 1
ATOM 663 O O . VAL A 1 86 ? 12.831 0.698 -10.048 1.00 91.88 86 VAL A O 1
ATOM 666 N N . ALA A 1 87 ? 14.493 2.043 -10.782 1.00 78.81 87 ALA A N 1
ATOM 667 C CA . ALA A 1 87 ? 15.318 2.061 -9.568 1.00 78.81 87 ALA A CA 1
ATOM 668 C C . ALA A 1 87 ? 14.780 2.991 -8.470 1.00 78.81 87 ALA A C 1
ATOM 670 O O . ALA A 1 87 ? 14.917 2.597 -7.287 1.00 78.81 87 ALA A O 1
#

Nearest PDB structures (foldseek):
  7cz2-assembly1_A  TM=8.388E-01  e=1.487E-04  Mycolicibacterium smegmatis MC2 155
  7cy2-assembly1_A  TM=8.788E-01  e=6.361E-04  Mycolicibacterium smegmatis MC2 155
  5yk1-assembly1_A  TM=8.362E-01  e=7.259E-04  Mycobacterium tuberculosis H37Rv
  7cyr-assembly1_A  TM=6.646E-01  e=1.830E-03  Mycolicibacterium smegmatis MC2 155
  7udq-assembly1_A  TM=6.053E-01  e=6.011E-03  Homo sapiens

Secondary structure (DSSP, 8-state):
-HHHHHHHTS-HHHHEEEE-SS-SEEETTEEEEEEEETTS-EEEEEEEPTTHHHHHHHHHHHHHHHHHHHHHH-HHHHHT-HHHHH-

pLDDT: mean 91.87, std 4.98, range [68.25, 97.88]

Solvent-accessible surface area (backbone atoms only — not comparable to full-atom values): 5054 Å² total; per-residue (Å²): 109,67,72,59,25,65,74,66,74,45,56,63,78,76,57,28,71,42,74,46,85,64,57,77,41,82,46,99,70,26,37,29,22,48,33,24,35,67,90,68,52,78,46,74,50,75,41,68,48,85,77,45,69,67,52,52,52,52,52,50,53,51,50,46,54,51,24,51,50,38,41,73,78,30,74,70,45,44,77,64,41,45,52,69,74,72,106

Foldseek 3Di:
DVVVCVVVVHDPVVFFPFKAPDFPDDDPQWTWIWTAGPVGDTDIDTGGDPPVVVVLVVVLVVQLVVLVVCCVPDPVSVVVSSNVVSD